Protein AF-A0A935KTB1-F1 (afdb_monomer_lite)

Structure (mmCIF, N/CA/C/O backbone):
data_AF-A0A935KTB1-F1
#
_entry.id   AF-A0A935KTB1-F1
#
loop_
_atom_site.group_PDB
_atom_site.id
_atom_site.type_symbol
_atom_site.label_atom_id
_atom_site.label_alt_id
_atom_site.label_comp_id
_atom_site.label_asym_id
_atom_site.label_entity_id
_atom_site.label_seq_id
_atom_site.pdbx_PDB_ins_code
_atom_site.Cartn_x
_atom_site.Cartn_y
_atom_site.Cartn_z
_atom_site.occupancy
_atom_site.B_iso_or_equiv
_atom_site.auth_seq_id
_atom_site.auth_comp_id
_atom_site.auth_asym_id
_atom_site.auth_atom_id
_atom_site.pdbx_PDB_model_num
ATOM 1 N N . MET A 1 1 ? 6.095 -12.664 10.860 1.00 58.44 1 MET A N 1
ATOM 2 C CA . MET A 1 1 ? 4.954 -12.300 9.981 1.00 58.44 1 MET A CA 1
ATOM 3 C C . MET A 1 1 ? 5.262 -11.134 9.043 1.00 58.44 1 MET A C 1
ATOM 5 O O . MET A 1 1 ? 5.173 -11.344 7.842 1.00 58.44 1 MET A O 1
ATOM 9 N N . LYS A 1 2 ? 5.681 -9.950 9.529 1.00 70.94 2 LYS A N 1
ATOM 10 C CA . LYS A 1 2 ? 5.987 -8.789 8.658 1.00 70.94 2 LYS A CA 1
ATOM 11 C C . LYS A 1 2 ? 7.010 -9.088 7.548 1.00 70.94 2 LYS A C 1
ATOM 13 O O . LYS A 1 2 ? 6.834 -8.640 6.424 1.00 70.94 2 LYS A O 1
ATOM 18 N N . SER A 1 3 ? 8.027 -9.897 7.842 1.00 78.69 3 SER A N 1
ATOM 19 C CA . SER A 1 3 ? 9.085 -10.278 6.895 1.00 78.69 3 SER A CA 1
ATOM 20 C C . SER A 1 3 ? 8.564 -11.086 5.701 1.00 78.69 3 SER A C 1
ATOM 22 O O . SER A 1 3 ? 8.980 -10.841 4.576 1.00 78.69 3 SER A O 1
ATOM 24 N N . VAL A 1 4 ? 7.616 -12.003 5.930 1.00 87.00 4 VAL A N 1
ATOM 25 C CA . VAL A 1 4 ? 6.996 -12.807 4.861 1.00 87.00 4 VAL A CA 1
ATOM 26 C C . VAL A 1 4 ? 6.116 -11.925 3.984 1.00 87.00 4 VAL A C 1
ATOM 28 O O . VAL A 1 4 ? 6.224 -11.977 2.766 1.00 87.00 4 VAL A O 1
ATOM 31 N N . ALA A 1 5 ? 5.299 -11.060 4.591 1.00 86.31 5 ALA A N 1
ATOM 32 C CA . ALA A 1 5 ? 4.478 -10.119 3.837 1.00 86.31 5 ALA A CA 1
ATOM 33 C C . ALA A 1 5 ? 5.337 -9.182 2.975 1.00 86.31 5 ALA A C 1
ATOM 35 O O . ALA A 1 5 ? 5.061 -9.028 1.792 1.00 86.31 5 ALA A O 1
ATOM 36 N N . ARG A 1 6 ? 6.424 -8.625 3.527 1.00 86.94 6 ARG A N 1
ATOM 37 C CA . ARG A 1 6 ? 7.366 -7.795 2.761 1.00 86.94 6 ARG A CA 1
ATOM 38 C C . ARG A 1 6 ? 8.014 -8.575 1.618 1.00 86.94 6 ARG A C 1
ATOM 40 O O . ARG A 1 6 ? 8.106 -8.053 0.515 1.00 86.94 6 ARG A O 1
ATOM 47 N N . PHE A 1 7 ? 8.419 -9.821 1.856 1.00 90.88 7 PHE A N 1
ATOM 48 C CA . PHE A 1 7 ? 8.968 -10.678 0.807 1.00 90.88 7 PHE A CA 1
ATOM 49 C C . PHE A 1 7 ? 7.959 -10.916 -0.324 1.00 90.88 7 PHE A C 1
ATOM 51 O O . PHE A 1 7 ? 8.301 -10.766 -1.493 1.00 90.88 7 PHE A O 1
ATOM 58 N N . ILE A 1 8 ? 6.700 -11.211 0.014 1.00 91.50 8 ILE A N 1
ATOM 59 C CA . ILE A 1 8 ? 5.628 -11.393 -0.972 1.00 91.50 8 ILE A CA 1
ATOM 60 C C . ILE A 1 8 ? 5.372 -10.091 -1.742 1.00 91.50 8 ILE A C 1
ATOM 62 O O . ILE A 1 8 ? 5.282 -10.120 -2.966 1.00 91.50 8 ILE A O 1
ATOM 66 N N . LEU A 1 9 ? 5.309 -8.944 -1.059 1.00 91.31 9 LEU A N 1
ATOM 67 C CA . LEU A 1 9 ? 5.148 -7.636 -1.703 1.00 91.31 9 LEU A CA 1
ATOM 68 C C . LEU A 1 9 ? 6.301 -7.339 -2.667 1.00 9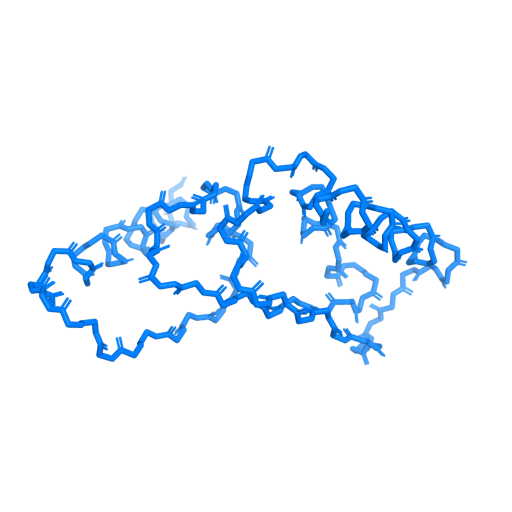1.31 9 LEU A C 1
ATOM 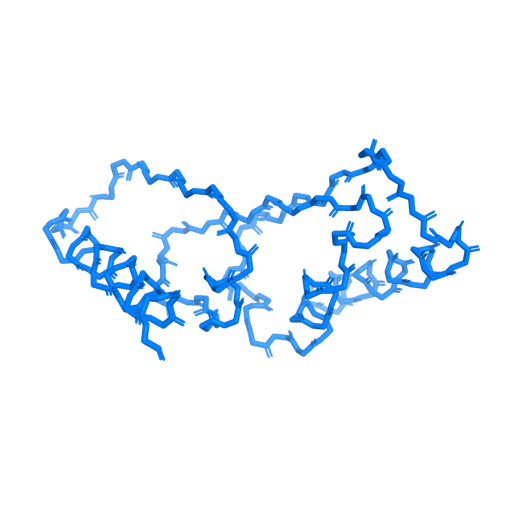70 O O . LEU A 1 9 ? 6.058 -6.918 -3.794 1.00 91.31 9 LEU A O 1
ATOM 74 N N . GLN A 1 10 ? 7.540 -7.629 -2.271 1.00 92.12 10 GLN A N 1
ATOM 75 C CA . GLN A 1 10 ? 8.699 -7.471 -3.146 1.00 92.12 10 GLN A CA 1
ATOM 76 C C . GLN A 1 10 ? 8.632 -8.408 -4.359 1.00 92.12 10 GLN A C 1
ATOM 78 O O . GLN A 1 10 ? 8.950 -7.995 -5.472 1.00 92.12 10 GLN A O 1
ATOM 83 N N . ALA A 1 11 ? 8.192 -9.654 -4.174 1.00 93.38 11 ALA A N 1
ATOM 84 C CA . ALA A 1 11 ? 8.011 -10.598 -5.272 1.00 93.38 11 ALA A CA 1
ATOM 85 C C . ALA A 1 11 ? 6.936 -10.118 -6.263 1.00 93.38 11 ALA A C 1
ATOM 87 O O . ALA A 1 11 ? 7.145 -10.187 -7.473 1.00 93.38 11 ALA A O 1
ATOM 88 N N . ILE A 1 12 ? 5.822 -9.573 -5.761 1.00 92.75 12 ILE A N 1
ATOM 89 C CA . ILE A 1 12 ? 4.768 -8.963 -6.583 1.00 92.75 12 ILE A CA 1
ATOM 90 C C . ILE A 1 12 ? 5.316 -7.757 -7.345 1.00 92.75 12 ILE A C 1
ATOM 92 O O . ILE A 1 12 ? 5.087 -7.655 -8.545 1.00 92.75 12 ILE A O 1
ATOM 96 N N . TYR A 1 13 ? 6.069 -6.879 -6.679 1.00 92.25 13 TYR A N 1
ATOM 97 C CA . TYR A 1 13 ? 6.685 -5.717 -7.317 1.00 92.25 13 TYR A CA 1
ATOM 98 C C . TYR A 1 13 ? 7.624 -6.129 -8.455 1.00 92.25 13 TYR A C 1
ATOM 100 O O . TYR A 1 13 ? 7.508 -5.640 -9.574 1.00 92.25 13 TYR A O 1
ATOM 108 N N . ASN A 1 14 ? 8.507 -7.096 -8.205 1.00 93.38 14 ASN A N 1
ATOM 109 C CA . ASN A 1 14 ? 9.444 -7.581 -9.216 1.00 93.38 14 ASN A CA 1
ATOM 110 C C . ASN A 1 14 ? 8.716 -8.243 -10.393 1.00 93.38 14 ASN A C 1
ATOM 112 O O . ASN A 1 14 ? 9.072 -8.014 -11.547 1.00 93.38 14 ASN A O 1
ATOM 116 N N . ARG A 1 15 ? 7.670 -9.031 -10.115 1.00 93.12 15 ARG A N 1
ATOM 117 C CA . ARG A 1 15 ? 6.832 -9.648 -11.148 1.00 93.12 15 ARG A CA 1
ATOM 118 C C . ARG A 1 15 ? 6.125 -8.595 -11.999 1.00 93.12 15 ARG A C 1
ATOM 120 O O . ARG A 1 15 ? 6.137 -8.691 -13.218 1.00 93.12 15 ARG A O 1
ATOM 127 N N . MET A 1 16 ? 5.555 -7.583 -11.355 1.00 92.38 16 MET A N 1
ATOM 128 C CA . MET A 1 16 ? 4.885 -6.457 -11.997 1.00 92.38 16 MET A CA 1
ATOM 129 C C . MET A 1 16 ? 5.824 -5.717 -12.964 1.00 92.38 16 MET A C 1
ATOM 131 O O . MET A 1 16 ? 5.442 -5.421 -14.095 1.00 92.38 16 MET A O 1
ATOM 135 N N . LEU A 1 17 ? 7.068 -5.464 -12.544 1.00 92.44 17 LEU A N 1
ATOM 136 C CA . LEU A 1 17 ? 8.086 -4.859 -13.404 1.00 92.44 17 LEU A CA 1
ATOM 137 C C . LEU A 1 17 ? 8.476 -5.771 -14.577 1.00 92.44 17 LEU A C 1
ATOM 139 O O . LEU A 1 17 ? 8.640 -5.278 -15.690 1.00 92.44 17 LEU A O 1
ATOM 143 N N . ALA A 1 18 ? 8.602 -7.080 -14.340 1.00 94.38 18 ALA A N 1
ATOM 144 C CA . ALA A 1 18 ? 8.972 -8.054 -15.366 1.00 94.38 18 ALA A CA 1
ATOM 145 C C . ALA A 1 18 ? 7.879 -8.262 -16.431 1.00 94.38 18 ALA A C 1
ATOM 147 O O . ALA A 1 18 ? 8.196 -8.406 -17.608 1.00 94.38 18 ALA A O 1
ATOM 148 N N . GLU A 1 19 ? 6.602 -8.261 -16.037 1.00 93.00 19 GLU A N 1
ATOM 149 C CA . GLU A 1 19 ? 5.460 -8.374 -16.960 1.00 93.00 19 GLU A CA 1
ATOM 150 C C . GLU A 1 19 ? 5.245 -7.095 -17.788 1.00 93.00 19 GLU A C 1
ATOM 152 O O . GLU A 1 19 ? 4.696 -7.148 -18.890 1.00 93.00 19 GLU A O 1
ATOM 157 N N . GLY A 1 20 ? 5.708 -5.949 -17.284 1.00 93.25 20 GLY A N 1
ATOM 158 C CA . GLY A 1 20 ? 5.582 -4.660 -17.951 1.00 93.25 20 GLY A CA 1
ATOM 159 C C . GLY A 1 20 ? 4.174 -4.047 -17.856 1.00 93.25 20 GLY A C 1
ATOM 160 O O . GLY A 1 20 ? 3.263 -4.608 -17.243 1.00 93.25 20 GLY A O 1
ATOM 161 N N . PRO A 1 21 ? 3.980 -2.830 -18.399 1.00 95.25 21 PRO A N 1
ATOM 162 C CA . PRO A 1 21 ? 2.733 -2.084 -18.243 1.00 95.25 21 PRO A CA 1
ATOM 163 C C . PRO A 1 21 ? 1.526 -2.810 -18.849 1.00 95.25 21 PRO A C 1
ATOM 165 O O . PRO A 1 21 ? 1.598 -3.337 -19.958 1.00 95.25 21 PRO A O 1
ATOM 168 N N . SER A 1 22 ? 0.380 -2.749 -18.169 1.00 95.06 22 SER A N 1
ATOM 169 C CA . SER A 1 22 ? -0.872 -3.356 -18.631 1.00 95.06 22 SER A CA 1
ATOM 170 C C . SER A 1 22 ? -2.009 -2.347 -18.576 1.00 95.06 22 SER A C 1
ATOM 172 O O . SER A 1 22 ? -2.172 -1.617 -17.602 1.00 95.06 22 SER A O 1
ATOM 174 N N . LYS A 1 23 ? -2.832 -2.327 -19.630 1.00 91.62 23 LYS A N 1
ATOM 175 C CA . LYS A 1 23 ? -4.086 -1.553 -19.667 1.00 91.62 23 LYS A CA 1
ATOM 176 C C . LYS A 1 23 ? -5.277 -2.319 -19.086 1.00 91.62 23 LYS A C 1
ATOM 178 O O . LYS A 1 23 ? -6.360 -1.753 -18.970 1.00 91.62 23 LYS A O 1
ATOM 183 N N . ARG A 1 24 ? -5.101 -3.606 -18.780 1.00 93.50 24 ARG A N 1
ATOM 184 C CA . ARG A 1 24 ? -6.126 -4.458 -18.172 1.00 93.50 24 ARG A CA 1
ATOM 185 C C . ARG A 1 24 ? -5.783 -4.692 -16.709 1.00 93.50 24 ARG A C 1
ATOM 187 O O . ARG A 1 24 ? -4.640 -4.536 -16.304 1.00 93.50 24 ARG A O 1
ATOM 194 N N . LEU A 1 25 ? -6.791 -5.046 -15.927 1.00 91.56 25 LEU A N 1
ATOM 195 C CA . LEU A 1 25 ? -6.596 -5.511 -14.565 1.00 91.56 25 LEU A CA 1
ATOM 196 C C . LEU A 1 25 ? -6.132 -6.971 -14.607 1.00 91.56 25 LEU A C 1
ATOM 198 O O . LEU A 1 25 ? -6.827 -7.822 -15.158 1.00 91.56 25 LEU A O 1
ATOM 202 N N . ASN A 1 26 ? -4.958 -7.238 -14.046 1.00 89.88 26 ASN A N 1
ATOM 203 C CA . ASN A 1 26 ? -4.274 -8.525 -14.125 1.00 89.88 26 ASN A CA 1
ATOM 204 C C . ASN A 1 26 ? -4.408 -9.316 -12.820 1.00 89.88 26 ASN A C 1
ATOM 206 O O . ASN A 1 26 ? -4.474 -10.543 -12.832 1.00 89.88 26 ASN A O 1
ATOM 210 N N . SER A 1 27 ? -4.368 -8.632 -11.673 1.00 91.62 27 SER A N 1
ATOM 211 C CA . SER A 1 27 ? -4.314 -9.265 -10.350 1.00 91.62 27 SER A CA 1
ATOM 212 C C . SER A 1 27 ? -4.754 -8.309 -9.247 1.00 91.62 27 SER A C 1
ATOM 214 O O . SER A 1 27 ? -4.600 -7.094 -9.369 1.00 91.62 27 SER A O 1
ATOM 216 N N . TYR A 1 28 ? -5.241 -8.879 -8.144 1.00 93.50 28 TYR A N 1
ATOM 217 C CA . TYR A 1 28 ? -5.495 -8.159 -6.901 1.00 93.50 28 TYR A CA 1
ATOM 218 C C . TYR A 1 28 ? -4.618 -8.684 -5.775 1.00 93.50 28 TYR A C 1
ATOM 220 O O . TYR A 1 28 ? -4.481 -9.892 -5.590 1.00 93.50 28 TYR A O 1
ATOM 228 N N . VAL A 1 29 ? -4.086 -7.758 -4.987 1.00 92.81 29 VAL A N 1
ATOM 229 C CA . VAL A 1 29 ? -3.420 -8.044 -3.722 1.00 92.81 29 VAL A CA 1
AT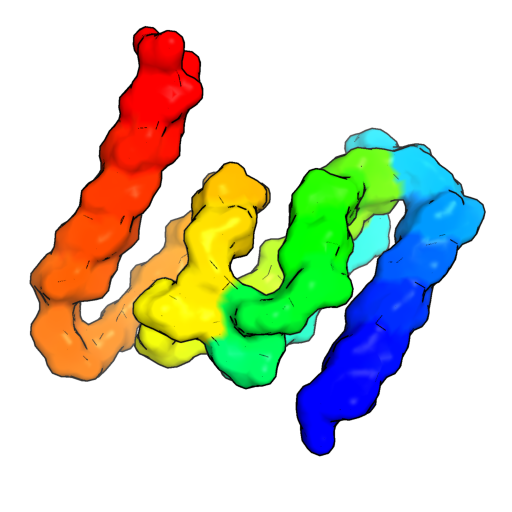OM 230 C C . VAL A 1 29 ? -4.365 -7.649 -2.598 1.00 92.81 29 VAL A C 1
ATOM 232 O O . VAL A 1 29 ? -4.735 -6.481 -2.467 1.00 92.81 29 VAL A O 1
ATOM 235 N N . VAL A 1 30 ? -4.764 -8.635 -1.798 1.00 93.44 30 VAL A N 1
ATOM 236 C CA . VAL A 1 30 ? -5.647 -8.437 -0.646 1.00 93.44 30 VAL A CA 1
ATOM 237 C C . VAL A 1 30 ? -4.820 -8.567 0.622 1.00 93.44 30 VAL A C 1
ATOM 239 O O . VAL A 1 30 ? -4.175 -9.591 0.841 1.00 93.44 30 VAL A O 1
ATOM 242 N N . ILE A 1 31 ? -4.822 -7.520 1.442 1.00 90.50 31 ILE A N 1
ATOM 243 C CA . ILE A 1 31 ? -4.093 -7.479 2.707 1.00 90.50 31 ILE A CA 1
ATOM 244 C C . ILE A 1 31 ? -5.103 -7.277 3.827 1.00 90.50 31 ILE A C 1
ATOM 246 O O . ILE A 1 31 ? -5.667 -6.191 3.978 1.00 90.50 31 ILE A O 1
ATOM 250 N N . ASP A 1 32 ? -5.302 -8.332 4.609 1.00 89.50 32 ASP A N 1
ATOM 251 C CA . ASP A 1 32 ? -6.014 -8.247 5.875 1.00 89.50 32 ASP A CA 1
ATOM 252 C C . ASP A 1 32 ? -5.085 -7.737 6.984 1.00 89.50 32 ASP A C 1
ATOM 254 O O . ASP A 1 32 ? -3.866 -7.936 6.941 1.00 89.50 32 ASP A O 1
ATOM 258 N N . GLU A 1 33 ? -5.650 -7.033 7.959 1.00 87.50 33 GLU A N 1
ATOM 259 C CA . GLU A 1 33 ? -4.913 -6.311 8.999 1.00 87.50 33 GLU A CA 1
ATOM 260 C C . GLU A 1 33 ? -3.767 -5.447 8.441 1.00 87.50 33 GLU A C 1
ATOM 262 O O . GLU A 1 33 ? -2.644 -5.410 8.961 1.00 87.50 33 GLU A O 1
ATOM 267 N N . ALA A 1 34 ? -4.054 -4.724 7.356 1.00 86.94 34 ALA A N 1
ATOM 268 C CA . ALA A 1 34 ? -3.076 -3.957 6.591 1.00 86.94 34 ALA A CA 1
ATOM 269 C C . ALA A 1 34 ? -2.396 -2.837 7.402 1.00 86.94 34 ALA A C 1
ATOM 271 O O . ALA A 1 34 ? -1.302 -2.394 7.044 1.00 86.94 34 ALA A O 1
ATOM 272 N N . HIS A 1 35 ? -2.967 -2.451 8.547 1.00 84.50 35 HIS A N 1
ATOM 273 C CA . HIS A 1 35 ? -2.315 -1.589 9.535 1.00 84.50 35 HIS A CA 1
ATOM 274 C C . HIS A 1 35 ? -0.956 -2.125 10.022 1.00 84.50 35 HIS A C 1
ATOM 276 O O . HIS A 1 35 ? -0.114 -1.372 10.501 1.00 84.50 35 HIS A O 1
ATOM 282 N N . LYS A 1 36 ? -0.690 -3.431 9.900 1.00 84.75 36 LYS A N 1
ATOM 283 C CA . LYS A 1 36 ? 0.609 -4.015 10.276 1.00 84.75 36 LYS A CA 1
ATOM 284 C C . LYS A 1 36 ? 1.737 -3.643 9.307 1.00 84.75 36 LYS A C 1
ATOM 286 O O . LYS A 1 36 ? 2.908 -3.783 9.680 1.00 84.75 36 LYS A O 1
ATOM 291 N N . LEU A 1 37 ? 1.393 -3.198 8.094 1.00 83.25 37 LEU A N 1
ATOM 292 C CA . LEU A 1 37 ? 2.297 -2.902 6.972 1.00 83.25 37 LEU A CA 1
ATOM 293 C C . LEU A 1 37 ? 2.212 -1.446 6.497 1.00 83.25 37 LEU A C 1
ATOM 295 O O . LEU A 1 37 ? 2.876 -1.061 5.544 1.00 83.25 37 LEU A O 1
ATOM 299 N N . SER A 1 38 ? 1.399 -0.626 7.142 1.00 71.75 38 SER A N 1
ATOM 300 C CA . SER A 1 38 ? 1.022 0.704 6.672 1.00 71.75 38 SER A CA 1
ATOM 301 C C . SER A 1 38 ? 2.149 1.734 6.594 1.00 71.75 38 SER A C 1
ATOM 303 O O . SER A 1 38 ? 2.029 2.689 5.832 1.00 71.75 38 SER A O 1
ATOM 305 N N . TYR A 1 39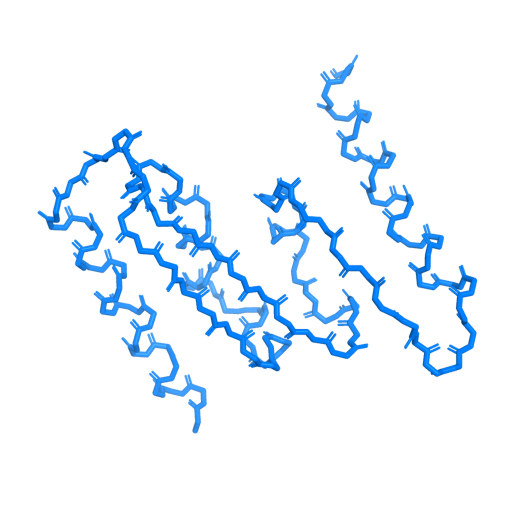 ? 3.236 1.540 7.341 1.00 72.56 39 TYR A N 1
ATOM 306 C CA . TYR A 1 39 ? 4.446 2.371 7.281 1.00 72.56 39 TYR A CA 1
ATOM 307 C C . TYR A 1 39 ? 5.577 1.709 6.480 1.00 72.56 39 TYR A C 1
ATOM 309 O O . TYR A 1 39 ? 6.730 2.129 6.554 1.00 72.56 39 TYR A O 1
ATOM 317 N N . ASP A 1 40 ? 5.272 0.639 5.745 1.00 83.56 40 ASP A N 1
ATOM 318 C CA . ASP A 1 40 ? 6.238 -0.027 4.885 1.00 83.56 40 ASP A CA 1
ATOM 319 C C . ASP A 1 40 ? 6.423 0.757 3.582 1.00 83.56 40 ASP A C 1
ATOM 321 O O . ASP A 1 40 ? 5.475 0.976 2.820 1.00 83.56 40 ASP A O 1
ATOM 325 N N . GLN A 1 41 ? 7.662 1.170 3.319 1.00 83.56 41 GLN A N 1
ATOM 326 C CA . GLN A 1 41 ? 8.004 1.907 2.107 1.00 83.56 41 GLN A CA 1
ATOM 327 C C . GLN A 1 41 ? 7.734 1.074 0.844 1.00 83.56 41 GLN A C 1
ATOM 329 O O . GLN A 1 41 ? 7.184 1.592 -0.123 1.00 83.56 41 GLN A O 1
ATOM 334 N N . THR A 1 42 ? 7.994 -0.237 0.891 1.00 84.44 42 THR A N 1
ATOM 335 C CA . THR A 1 42 ? 7.743 -1.165 -0.225 1.00 84.44 42 THR A CA 1
ATOM 336 C C . THR A 1 42 ? 6.268 -1.178 -0.601 1.00 84.44 42 THR A C 1
ATOM 338 O O . THR A 1 42 ? 5.927 -1.107 -1.776 1.00 84.44 42 THR A O 1
ATOM 341 N N . LEU A 1 43 ? 5.377 -1.241 0.397 1.00 85.94 43 LEU A N 1
ATOM 342 C CA . LEU A 1 43 ? 3.933 -1.203 0.160 1.00 85.94 43 LEU A CA 1
ATOM 343 C C . LEU A 1 43 ? 3.514 0.135 -0.460 1.00 85.94 43 LEU A C 1
ATOM 345 O O . LEU A 1 43 ? 2.698 0.164 -1.377 1.00 85.94 43 LEU A O 1
ATOM 349 N N . THR A 1 44 ? 4.085 1.233 0.033 1.00 87.38 44 THR A N 1
ATOM 350 C CA . THR A 1 44 ? 3.803 2.586 -0.456 1.00 87.38 44 THR A CA 1
ATOM 351 C C . THR A 1 44 ? 4.181 2.761 -1.925 1.00 87.38 44 THR A C 1
ATOM 353 O O . THR A 1 44 ? 3.361 3.235 -2.715 1.00 87.38 44 THR A O 1
ATOM 356 N N . ASP A 1 45 ? 5.400 2.375 -2.296 1.00 88.75 45 ASP A N 1
ATOM 357 C CA . ASP A 1 45 ? 5.904 2.520 -3.665 1.00 88.75 45 ASP A CA 1
ATOM 358 C C . ASP A 1 45 ? 5.131 1.619 -4.626 1.00 88.75 45 ASP A C 1
ATOM 360 O O . ASP A 1 45 ? 4.692 2.050 -5.693 1.00 88.75 45 ASP A O 1
ATOM 364 N N . LEU A 1 46 ? 4.843 0.395 -4.185 1.00 90.25 46 LEU A N 1
ATOM 365 C CA . LEU A 1 46 ? 4.059 -0.553 -4.954 1.00 90.25 46 LEU A CA 1
ATOM 366 C C . LEU A 1 46 ? 2.640 -0.017 -5.209 1.00 90.25 46 LEU A C 1
ATOM 368 O O . LEU A 1 46 ? 2.208 -0.012 -6.356 1.00 90.25 46 LEU A O 1
ATOM 372 N N . ILE A 1 47 ? 1.938 0.526 -4.205 1.00 90.38 47 ILE A N 1
ATOM 373 C CA . ILE A 1 47 ? 0.594 1.115 -4.386 1.00 90.38 47 ILE A CA 1
ATOM 374 C C . ILE A 1 47 ? 0.595 2.278 -5.392 1.00 90.38 47 ILE A C 1
ATOM 376 O O . ILE A 1 47 ? -0.349 2.398 -6.176 1.00 90.38 47 ILE A O 1
ATOM 380 N N . ARG A 1 48 ? 1.634 3.125 -5.395 1.00 90.19 48 ARG A N 1
ATOM 381 C CA . ARG A 1 48 ? 1.745 4.257 -6.336 1.00 90.19 48 ARG A CA 1
ATOM 382 C C . ARG A 1 48 ? 1.875 3.795 -7.783 1.00 90.19 48 ARG A C 1
ATOM 384 O O . ARG A 1 48 ? 1.303 4.405 -8.685 1.00 90.19 48 ARG A O 1
ATOM 391 N N . GLU A 1 49 ? 2.630 2.728 -8.007 1.00 91.88 49 GLU A N 1
ATOM 392 C CA . GLU A 1 49 ? 2.946 2.255 -9.352 1.00 91.88 49 GLU A CA 1
ATOM 393 C C . GLU A 1 49 ? 1.973 1.196 -9.875 1.00 91.88 49 GLU A C 1
ATOM 395 O O . GLU A 1 49 ? 1.775 1.098 -11.087 1.00 91.88 49 GLU A O 1
ATOM 400 N N . ALA A 1 50 ? 1.313 0.449 -8.986 1.00 92.25 50 ALA A N 1
ATOM 401 C CA . ALA A 1 50 ? 0.477 -0.714 -9.295 1.00 92.25 50 ALA A CA 1
ATOM 402 C C . ALA A 1 50 ? -0.519 -0.485 -10.440 1.00 92.25 50 ALA A C 1
ATOM 404 O O . ALA A 1 50 ? -0.686 -1.342 -11.314 1.00 92.25 50 ALA A O 1
ATOM 405 N N . ARG A 1 51 ? -1.131 0.707 -10.494 1.00 90.44 51 ARG A N 1
ATOM 406 C CA . ARG A 1 51 ? -2.107 1.075 -11.529 1.00 90.44 51 ARG A CA 1
ATOM 407 C C . ARG A 1 51 ? -1.532 1.004 -12.948 1.00 90.44 51 ARG A C 1
ATOM 409 O O . ARG A 1 51 ? -2.254 0.616 -13.861 1.00 90.44 51 ARG A O 1
ATOM 416 N N . LYS A 1 52 ? -0.256 1.357 -13.145 1.00 93.38 52 LYS A N 1
ATOM 417 C CA . LYS A 1 52 ? 0.429 1.313 -14.455 1.00 93.38 52 LYS A CA 1
ATOM 418 C C . LYS A 1 52 ? 0.537 -0.113 -15.004 1.00 93.38 52 LYS A C 1
ATOM 420 O O . LYS A 1 52 ? 0.601 -0.312 -16.216 1.00 93.38 52 LYS A O 1
ATOM 425 N N . TYR A 1 53 ? 0.561 -1.092 -14.111 1.00 95.38 53 TYR A N 1
ATOM 426 C CA . TYR A 1 53 ? 0.812 -2.491 -14.428 1.00 95.38 53 TYR A CA 1
ATOM 427 C C . TYR A 1 53 ? -0.433 -3.369 -14.255 1.00 95.38 53 TYR A C 1
ATOM 429 O O . TYR A 1 53 ? -0.344 -4.591 -14.312 1.00 95.38 53 TYR A O 1
ATOM 437 N N . GLY A 1 54 ? -1.609 -2.768 -14.047 1.00 93.88 54 GLY A N 1
ATOM 438 C CA . GLY A 1 54 ? -2.851 -3.524 -13.910 1.00 93.88 54 GLY A CA 1
ATOM 439 C C . GLY A 1 54 ? -2.981 -4.291 -12.592 1.00 93.88 54 GLY A C 1
ATOM 440 O O . GLY A 1 54 ? -3.721 -5.272 -12.540 1.00 93.88 54 GLY A O 1
ATOM 441 N N . VAL A 1 55 ? -2.281 -3.882 -11.531 1.00 94.38 55 VAL A N 1
ATOM 442 C CA . VAL A 1 55 ? -2.388 -4.508 -10.206 1.00 94.38 55 VAL A CA 1
ATOM 443 C C . VAL A 1 55 ? -3.299 -3.665 -9.312 1.00 94.38 55 VAL A C 1
ATOM 445 O O . VAL A 1 55 ? -3.112 -2.458 -9.172 1.00 94.38 55 VAL A O 1
ATOM 448 N N . GLY A 1 56 ? -4.308 -4.298 -8.714 1.00 93.00 56 GLY A N 1
ATOM 449 C CA . GLY A 1 56 ? -5.223 -3.674 -7.760 1.00 93.00 56 GLY A CA 1
ATOM 450 C C . GLY A 1 56 ? -4.890 -4.025 -6.310 1.00 93.00 56 GLY A C 1
ATOM 451 O O . GLY A 1 56 ? -4.378 -5.107 -6.027 1.00 93.00 56 GLY A O 1
ATOM 452 N N . PHE A 1 57 ? -5.231 -3.131 -5.380 1.00 92.44 57 PHE A N 1
ATOM 453 C CA . PHE A 1 57 ? -5.047 -3.330 -3.939 1.00 92.44 57 PHE A CA 1
ATOM 454 C C . PHE A 1 57 ? -6.378 -3.289 -3.198 1.00 92.44 57 PHE A C 1
ATOM 456 O O . PHE A 1 57 ? -7.182 -2.382 -3.412 1.00 92.44 57 PHE A O 1
ATOM 463 N N . ILE A 1 58 ? -6.575 -4.247 -2.292 1.00 92.56 58 ILE A N 1
ATOM 464 C CA . ILE A 1 58 ? -7.655 -4.247 -1.304 1.00 92.56 58 ILE A CA 1
ATOM 465 C C . ILE A 1 58 ? -7.004 -4.314 0.072 1.00 92.56 58 ILE A C 1
ATOM 467 O O . ILE A 1 58 ? -6.317 -5.281 0.398 1.00 92.56 58 ILE A O 1
ATOM 471 N N . LEU A 1 59 ? -7.201 -3.267 0.868 1.00 89.81 59 LEU A N 1
ATOM 472 C CA . LEU A 1 59 ? -6.618 -3.136 2.198 1.00 89.81 59 LEU A CA 1
ATOM 473 C C . LEU A 1 59 ? -7.742 -3.123 3.230 1.00 89.81 59 LEU A C 1
ATOM 475 O O . LEU A 1 59 ? -8.602 -2.244 3.185 1.00 89.81 59 LEU A O 1
ATOM 479 N N . ALA A 1 60 ? -7.717 -4.076 4.158 1.00 89.25 60 ALA A N 1
ATOM 480 C CA . ALA A 1 60 ? -8.660 -4.149 5.267 1.00 89.25 60 ALA A CA 1
ATOM 481 C C . ALA A 1 60 ? -7.958 -3.812 6.590 1.00 89.25 60 ALA A C 1
ATOM 483 O O . ALA A 1 60 ? -6.822 -4.221 6.833 1.00 89.25 60 ALA A O 1
ATOM 484 N N . SER A 1 61 ? -8.616 -3.015 7.434 1.00 86.44 61 SER A N 1
ATOM 485 C CA . SER A 1 61 ? -8.151 -2.686 8.786 1.00 86.44 61 SER A CA 1
ATOM 486 C C . SER A 1 61 ? -9.323 -2.267 9.671 1.00 86.44 61 SER A C 1
ATOM 488 O O . SER A 1 61 ? -10.289 -1.674 9.188 1.00 86.44 61 SER A O 1
ATOM 490 N N . GLN A 1 62 ? -9.191 -2.511 10.974 1.00 82.44 62 GLN A N 1
ATOM 491 C CA . GLN A 1 62 ? -10.148 -2.093 12.002 1.00 82.44 62 GLN A CA 1
ATOM 492 C C . GLN A 1 62 ? -10.103 -0.580 12.273 1.00 82.44 62 GLN A C 1
ATOM 494 O O . GLN A 1 62 ? -11.095 0.016 12.687 1.00 82.44 62 GLN A O 1
ATOM 499 N N . SER A 1 63 ? -8.962 0.070 12.025 1.00 75.75 63 SER A N 1
ATOM 500 C CA . SER A 1 63 ? -8.785 1.507 12.237 1.00 75.75 63 SER A CA 1
ATOM 501 C C . SER A 1 63 ? -8.129 2.172 11.029 1.00 75.75 63 SER A C 1
ATOM 503 O O . SER A 1 63 ? -7.098 1.747 10.506 1.00 75.75 63 SER A O 1
ATOM 505 N N . VAL A 1 64 ? -8.744 3.275 10.593 1.00 68.25 64 VAL A N 1
ATOM 506 C CA . VAL A 1 64 ? -8.245 4.128 9.503 1.00 68.25 64 VAL A CA 1
ATOM 507 C C . VAL A 1 64 ? -7.023 4.950 9.909 1.00 68.25 64 VAL A C 1
ATOM 509 O O . VAL A 1 64 ? -6.302 5.440 9.046 1.00 68.25 64 VAL A O 1
ATOM 512 N N . ARG A 1 65 ? -6.784 5.133 11.215 1.00 68.75 65 ARG A N 1
ATOM 513 C CA . ARG A 1 65 ? -5.665 5.950 11.717 1.00 68.75 65 ARG A CA 1
ATOM 514 C C . ARG A 1 65 ? -4.317 5.314 11.428 1.00 68.75 65 ARG A C 1
ATOM 516 O O . ARG A 1 65 ? -3.311 6.012 11.435 1.00 68.75 65 ARG A O 1
ATOM 523 N N . ASP A 1 66 ? -4.326 4.018 11.162 1.00 70.69 66 ASP A N 1
ATOM 524 C CA . ASP A 1 66 ? -3.105 3.255 11.061 1.00 70.69 66 ASP A CA 1
ATOM 525 C C . ASP A 1 66 ? -2.539 3.248 9.648 1.00 70.69 66 ASP A C 1
ATOM 527 O O . ASP A 1 66 ? -1.444 2.746 9.471 1.00 70.69 66 ASP A O 1
ATOM 531 N N . PHE A 1 67 ? -3.226 3.802 8.645 1.00 74.88 67 PHE A N 1
ATOM 532 C CA . PHE A 1 67 ? -2.725 3.875 7.271 1.00 74.88 67 PHE A CA 1
ATOM 533 C C . PHE A 1 67 ? -1.921 5.153 7.000 1.00 74.88 67 PHE A C 1
ATOM 535 O O . PHE A 1 67 ? -2.313 6.249 7.404 1.00 74.88 67 PHE A O 1
ATOM 542 N N . ALA A 1 68 ? -0.830 5.031 6.236 1.00 76.88 68 ALA A N 1
ATOM 543 C CA . ALA A 1 68 ? -0.098 6.188 5.732 1.00 76.88 68 ALA A CA 1
ATOM 544 C C . ALA A 1 68 ? -0.956 7.012 4.756 1.00 76.88 68 ALA A C 1
ATOM 546 O O . ALA A 1 68 ? -1.695 6.465 3.939 1.00 76.88 68 ALA A O 1
ATOM 547 N N . THR A 1 69 ? -0.811 8.340 4.785 1.00 78.94 69 THR A N 1
ATOM 548 C CA . THR A 1 69 ? -1.575 9.278 3.938 1.00 78.94 69 THR A CA 1
ATOM 549 C C . THR A 1 69 ? -1.522 8.921 2.453 1.00 78.94 69 THR A C 1
ATOM 551 O O . THR A 1 69 ? -2.526 9.015 1.755 1.00 78.94 69 THR A O 1
ATOM 554 N N . VAL A 1 70 ? -0.368 8.448 1.982 1.00 79.44 70 VAL A N 1
ATOM 555 C CA . VAL A 1 70 ? -0.148 8.031 0.592 1.00 79.44 70 VAL A CA 1
ATOM 556 C C . VAL A 1 70 ? -1.108 6.933 0.133 1.00 79.44 70 VAL A C 1
ATOM 558 O O . VAL A 1 70 ? -1.546 6.940 -1.014 1.00 79.44 70 VAL A O 1
ATOM 561 N N . VAL A 1 71 ? -1.487 6.023 1.031 1.00 81.38 71 VAL A N 1
ATOM 562 C CA . VAL A 1 71 ? -2.460 4.969 0.747 1.00 81.38 71 VAL A CA 1
ATOM 563 C C . VAL A 1 71 ? -3.814 5.611 0.442 1.00 81.38 71 VAL A C 1
ATOM 565 O O . VAL A 1 71 ? -4.429 5.313 -0.577 1.00 81.38 71 VAL A O 1
ATOM 568 N N . PHE A 1 72 ? -4.240 6.585 1.247 1.00 79.94 72 PHE A N 1
ATOM 569 C CA . PHE A 1 72 ? -5.503 7.296 1.035 1.00 79.94 72 PHE A CA 1
ATOM 570 C C . PHE A 1 72 ? -5.535 8.183 -0.210 1.00 79.94 72 PHE A C 1
ATOM 572 O O . PHE A 1 72 ? -6.622 8.385 -0.755 1.00 79.94 72 PHE A O 1
ATOM 579 N N . GLU A 1 73 ? -4.387 8.714 -0.636 1.00 82.75 73 GLU A N 1
ATOM 580 C CA . GLU A 1 73 ? -4.256 9.508 -1.867 1.00 82.75 73 GLU A CA 1
ATOM 581 C C . GLU A 1 73 ? -4.341 8.645 -3.136 1.00 82.75 73 GLU A C 1
ATOM 583 O O . GLU A 1 73 ? -4.743 9.148 -4.181 1.00 82.75 73 GLU A O 1
ATOM 588 N N . ASN A 1 74 ? -3.987 7.356 -3.054 1.00 85.50 74 ASN A N 1
ATOM 589 C CA . ASN A 1 74 ? -3.976 6.436 -4.199 1.00 85.50 74 ASN A CA 1
ATOM 590 C C . ASN A 1 74 ? -5.193 5.491 -4.244 1.00 85.50 74 ASN A C 1
ATOM 592 O O . ASN A 1 74 ? -5.456 4.868 -5.273 1.00 85.50 74 ASN A O 1
ATOM 596 N N . ILE A 1 75 ? -5.964 5.385 -3.157 1.00 83.88 75 ILE A N 1
ATOM 597 C CA . ILE A 1 75 ? -7.193 4.585 -3.115 1.00 83.88 75 ILE A CA 1
ATOM 598 C C . ILE A 1 75 ? -8.336 5.310 -3.837 1.00 83.88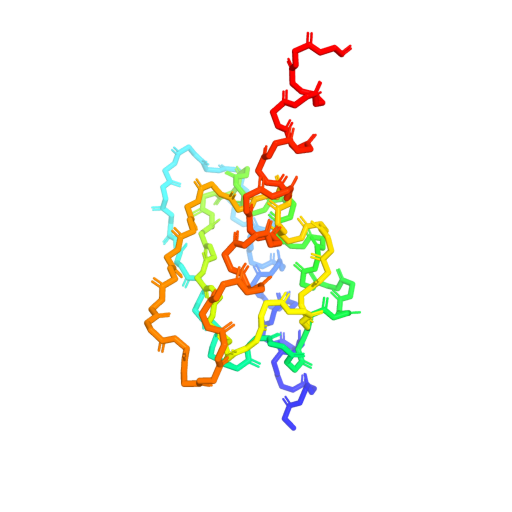 75 ILE A C 1
ATOM 600 O O . ILE A 1 75 ? -8.797 6.367 -3.403 1.00 83.88 75 ILE A O 1
ATOM 604 N N . GLY A 1 76 ? -8.863 4.677 -4.888 1.00 85.50 76 GLY A N 1
ATOM 605 C CA . GLY A 1 76 ? -10.044 5.156 -5.616 1.00 85.50 76 GLY A CA 1
ATOM 606 C C . GLY A 1 76 ? -11.388 4.805 -4.963 1.00 85.50 76 GLY A C 1
ATOM 607 O O . GLY A 1 76 ? -12.383 5.476 -5.220 1.00 85.50 76 GLY A O 1
ATOM 608 N N . THR A 1 77 ? -11.436 3.783 -4.104 1.00 87.75 77 THR A N 1
ATOM 609 C CA . THR A 1 77 ? -12.685 3.279 -3.506 1.00 87.75 77 THR A CA 1
ATOM 610 C C . THR A 1 77 ? -12.507 3.021 -2.018 1.00 87.75 77 THR A C 1
ATOM 612 O O . THR A 1 77 ? -11.606 2.293 -1.614 1.00 87.75 77 THR A O 1
ATOM 615 N N . LYS A 1 78 ? -13.380 3.607 -1.193 1.00 86.12 78 LYS A N 1
ATOM 616 C CA . LYS A 1 78 ? -13.360 3.469 0.268 1.00 86.12 78 LYS A CA 1
ATOM 617 C C . LYS A 1 78 ? -14.665 2.823 0.712 1.00 86.12 78 LYS A C 1
ATOM 619 O O . LYS A 1 78 ? -15.733 3.345 0.411 1.00 86.12 78 LYS A O 1
ATOM 624 N N . ILE A 1 79 ? -14.561 1.704 1.420 1.00 85.75 79 ILE A N 1
ATOM 625 C CA . ILE A 1 79 ? -15.691 1.018 2.047 1.00 85.75 79 ILE A CA 1
ATOM 626 C C . ILE A 1 79 ? -15.459 1.101 3.549 1.00 85.75 79 ILE A C 1
ATOM 628 O O . ILE A 1 79 ? -14.414 0.678 4.036 1.00 85.75 79 ILE A O 1
ATOM 632 N N . ALA A 1 80 ? -16.411 1.678 4.271 1.00 82.25 80 ALA A N 1
ATOM 633 C CA . ALA A 1 80 ? -16.372 1.750 5.721 1.00 82.25 80 ALA A CA 1
ATOM 634 C C . ALA A 1 80 ? -17.597 1.025 6.275 1.00 82.25 80 ALA A C 1
ATOM 636 O O . ALA A 1 80 ? -18.735 1.337 5.926 1.00 82.25 80 ALA A O 1
ATOM 637 N N . LEU A 1 81 ? -17.324 0.019 7.100 1.00 80.06 81 LEU A N 1
ATOM 638 C CA . LEU A 1 81 ? -18.322 -0.761 7.818 1.00 80.06 81 LEU A CA 1
ATOM 639 C C . LEU A 1 81 ? -18.526 -0.156 9.211 1.00 80.06 81 LEU A C 1
ATOM 641 O O . LEU A 1 81 ? -17.752 0.701 9.645 1.00 80.06 81 LEU A O 1
ATOM 645 N N . GLN A 1 82 ? -19.585 -0.573 9.902 1.00 72.88 82 GLN A N 1
ATOM 646 C CA . GLN A 1 82 ? -19.890 -0.072 11.238 1.00 72.88 82 GLN A CA 1
ATOM 647 C C . GLN A 1 82 ? -18.714 -0.338 12.189 1.00 72.88 82 GLN A C 1
ATOM 649 O O . GLN A 1 82 ? -18.355 -1.481 12.450 1.00 72.88 82 GLN A O 1
ATOM 654 N N . LEU A 1 83 ? -18.115 0.741 12.695 1.00 64.25 83 LEU A N 1
ATOM 655 C CA . LEU A 1 83 ? -17.085 0.688 13.726 1.00 64.25 83 LEU A CA 1
ATOM 656 C C . LEU A 1 83 ? -17.782 0.722 15.089 1.00 64.25 83 LEU A C 1
ATOM 658 O O . LEU A 1 83 ? -18.524 1.667 15.379 1.00 64.25 83 LEU A O 1
ATOM 662 N N . GLU A 1 84 ? -17.564 -0.288 15.927 1.00 55.84 84 GLU A N 1
ATOM 663 C CA . GLU A 1 84 ? -18.020 -0.243 17.316 1.00 55.84 84 GLU A CA 1
ATOM 664 C C . GLU A 1 84 ? -17.256 0.862 18.068 1.00 55.84 84 GLU A C 1
ATOM 666 O O . GLU A 1 84 ? -16.030 0.864 18.134 1.00 55.84 84 GLU A O 1
ATOM 671 N N . GLY A 1 85 ? -17.989 1.841 18.610 1.00 55.12 85 GLY A N 1
ATOM 672 C CA . GLY A 1 85 ? -17.430 2.955 19.386 1.00 55.12 85 GLY A CA 1
ATOM 673 C C . GLY A 1 85 ? -17.198 4.245 18.584 1.00 55.12 85 GLY A C 1
ATOM 674 O O . GLY A 1 85 ? -16.209 4.414 17.880 1.00 55.12 85 GLY A O 1
ATOM 675 N N . LYS A 1 86 ? -18.107 5.218 18.759 1.00 55.31 86 LYS A N 1
ATOM 676 C CA . LYS A 1 86 ? -18.056 6.599 18.220 1.00 55.31 86 LYS A CA 1
ATOM 677 C C . LYS A 1 86 ? -17.824 6.704 16.704 1.00 55.31 86 LYS A C 1
ATOM 679 O O . LYS A 1 86 ? -16.898 7.369 16.227 1.00 55.31 86 LYS A O 1
ATOM 684 N N . MET A 1 87 ? -18.804 6.169 15.977 1.00 53.78 87 MET A N 1
ATOM 685 C CA . MET A 1 87 ? -19.043 6.315 14.537 1.00 53.78 87 MET A CA 1
ATOM 686 C C . MET A 1 87 ? -18.717 7.726 13.990 1.00 53.78 87 MET A C 1
ATOM 688 O O . MET A 1 87 ? -18.075 7.864 12.955 1.00 53.78 87 MET A O 1
ATOM 692 N N . GLN A 1 88 ? -19.057 8.791 14.720 1.00 56.31 88 GLN A N 1
ATOM 693 C CA . GLN A 1 88 ? -18.936 10.175 14.246 1.00 56.31 88 GLN A CA 1
ATOM 694 C C . GLN A 1 88 ? -17.490 10.627 13.961 1.00 56.31 88 GLN A C 1
ATOM 696 O O . GLN A 1 88 ? -17.246 11.320 12.979 1.00 56.31 88 GLN A O 1
ATOM 701 N N . SER A 1 89 ? -16.508 10.203 14.763 1.00 61.31 89 SER A N 1
ATOM 702 C CA . SER A 1 89 ? -15.128 10.707 14.636 1.00 61.31 89 SER A CA 1
ATOM 703 C C . SER A 1 89 ? -14.338 10.073 13.483 1.00 61.31 89 SER A C 1
ATOM 705 O O . SER A 1 89 ? -13.503 10.735 12.867 1.00 61.31 89 SER A O 1
ATOM 707 N N . SER A 1 90 ? -14.615 8.808 13.159 1.00 63.06 90 SER A N 1
ATOM 708 C CA . SER A 1 90 ? -13.989 8.121 12.023 1.00 63.06 90 SER A CA 1
ATOM 709 C C . SER A 1 90 ? -14.568 8.600 10.693 1.00 63.06 90 SER A C 1
ATOM 711 O O . SER A 1 90 ? -13.801 8.874 9.772 1.00 63.06 90 SER A O 1
ATOM 713 N N . TRP A 1 91 ? -15.890 8.793 10.609 1.00 64.19 91 TRP A N 1
ATOM 714 C CA . TRP A 1 91 ? -16.526 9.358 9.414 1.00 64.19 91 TRP A CA 1
ATOM 715 C C . TRP A 1 91 ? -16.102 10.802 9.158 1.00 64.19 91 TRP A C 1
ATOM 717 O O . TRP A 1 91 ? -15.791 11.130 8.017 1.00 64.19 91 TRP A O 1
ATOM 727 N N . LEU A 1 92 ? -15.994 11.637 10.199 1.00 68.25 92 LEU A N 1
ATOM 728 C CA . LEU A 1 92 ? -15.468 12.999 10.061 1.00 68.25 92 LEU A CA 1
ATOM 729 C C . LEU A 1 92 ? -14.046 13.003 9.490 1.00 68.25 92 LEU A C 1
ATOM 731 O O . LEU A 1 92 ? -13.777 13.764 8.573 1.00 68.25 92 LEU A O 1
ATOM 735 N N . LYS A 1 93 ? -13.162 12.096 9.927 1.00 67.81 93 LYS A N 1
ATOM 736 C CA . LYS A 1 93 ? -11.809 11.981 9.353 1.00 67.81 93 LYS A CA 1
ATOM 737 C C . LYS A 1 93 ? -11.799 11.507 7.902 1.00 67.81 93 LYS A C 1
ATOM 739 O O . LYS A 1 93 ? -11.001 12.003 7.108 1.00 67.81 93 LYS A O 1
ATOM 744 N N . ILE A 1 94 ? -12.655 10.545 7.550 1.00 68.56 94 ILE A N 1
ATOM 745 C CA . ILE A 1 94 ? -12.790 10.077 6.161 1.00 68.56 94 ILE A CA 1
ATOM 746 C C . ILE A 1 94 ? -13.275 11.231 5.274 1.00 68.56 94 ILE A C 1
ATOM 748 O O . ILE A 1 94 ? -12.694 11.462 4.212 1.00 68.56 94 ILE A O 1
ATOM 752 N N . LEU A 1 95 ? -14.277 11.984 5.737 1.00 70.56 95 LEU A N 1
ATOM 753 C CA . LEU A 1 95 ? -14.818 13.158 5.052 1.00 70.56 95 LEU A CA 1
ATOM 754 C C . LEU A 1 95 ? -13.783 14.284 4.947 1.00 70.56 95 LEU A C 1
ATOM 756 O O . LEU A 1 95 ? -13.593 14.828 3.866 1.00 70.56 95 LEU A O 1
ATOM 760 N N . GLU A 1 96 ? -13.055 14.596 6.018 1.00 76.56 96 GLU A N 1
ATOM 761 C CA . GLU A 1 96 ? -11.977 15.592 6.017 1.00 76.56 96 GLU A CA 1
ATOM 762 C C . GLU A 1 96 ? -10.871 15.229 5.023 1.00 76.56 96 GLU A C 1
ATOM 764 O O . GLU A 1 96 ? -10.415 16.087 4.267 1.00 76.56 96 GLU A O 1
ATOM 769 N N . GLN A 1 97 ? -10.457 13.959 4.970 1.00 68.06 97 GLN A N 1
ATOM 770 C CA . GLN A 1 97 ? -9.479 13.504 3.980 1.00 68.06 97 GLN A CA 1
ATOM 771 C C . GLN A 1 97 ? -10.031 13.552 2.554 1.00 68.06 97 GLN A C 1
ATOM 773 O O . GLN A 1 97 ? -9.299 13.942 1.646 1.00 68.06 97 GLN A O 1
ATOM 778 N N . GLN A 1 98 ? -11.302 13.197 2.339 1.00 66.88 98 GLN A N 1
ATOM 779 C CA . GLN A 1 98 ? -11.957 13.348 1.036 1.00 66.88 98 GLN A CA 1
ATOM 780 C C . GLN A 1 98 ? -12.005 14.814 0.599 1.00 66.88 98 GLN A C 1
ATOM 782 O O . GLN A 1 98 ? -11.613 15.123 -0.522 1.00 66.88 98 GLN A O 1
ATOM 787 N N . ILE A 1 99 ? -12.404 15.724 1.488 1.00 73.00 99 ILE A N 1
ATOM 788 C CA . ILE A 1 99 ? -12.443 17.167 1.223 1.00 73.00 99 ILE A CA 1
ATOM 789 C C . ILE A 1 99 ? -11.035 17.697 0.935 1.00 73.00 99 ILE A C 1
ATOM 791 O O . ILE A 1 99 ? -10.854 18.473 -0.000 1.00 73.00 99 ILE A O 1
ATOM 795 N N . LYS A 1 100 ? -10.019 17.267 1.694 1.00 72.69 100 LYS A N 1
ATOM 796 C CA . LYS A 1 100 ? -8.620 17.659 1.468 1.00 72.69 100 LYS A CA 1
ATOM 797 C C . LYS A 1 100 ? -8.103 17.181 0.108 1.00 72.69 100 LYS A C 1
ATOM 799 O O . LYS A 1 100 ? -7.420 17.938 -0.576 1.00 72.69 100 LYS A O 1
ATOM 804 N N . PHE A 1 101 ? -8.452 15.960 -0.292 1.00 60.59 101 PHE A N 1
ATOM 805 C C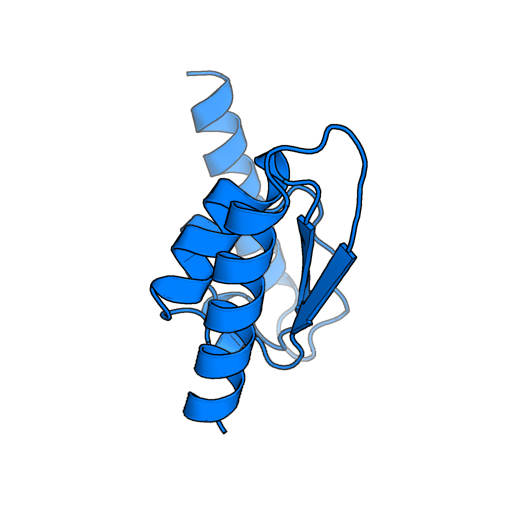A . PHE A 1 101 ? -8.114 15.416 -1.606 1.00 60.59 101 PHE A CA 1
ATOM 806 C C . PHE A 1 101 ? -8.808 16.184 -2.738 1.00 60.59 101 PHE A C 1
ATOM 808 O O . PHE A 1 101 ? -8.145 16.597 -3.683 1.00 60.59 101 PHE A O 1
ATOM 815 N N . LEU A 1 102 ? -10.113 16.450 -2.611 1.00 55.19 102 LEU A N 1
ATOM 816 C CA . LEU A 1 102 ? -10.870 17.228 -3.597 1.00 55.19 102 LEU A CA 1
ATOM 817 C C . LEU A 1 102 ? -10.308 18.646 -3.745 1.00 55.19 102 LEU A C 1
ATOM 819 O O . LEU A 1 102 ? -10.117 19.113 -4.860 1.00 55.19 102 LEU A O 1
ATOM 823 N N . LYS A 1 103 ? -9.952 19.313 -2.643 1.00 66.19 103 LYS A N 1
ATOM 824 C CA . LYS A 1 103 ? -9.332 20.646 -2.697 1.00 66.19 103 LYS A CA 1
ATOM 825 C C . LYS A 1 103 ? -8.006 20.668 -3.464 1.00 66.19 103 LYS A C 1
ATOM 827 O O . LYS A 1 103 ? -7.757 21.643 -4.150 1.00 66.19 103 LYS A O 1
ATOM 832 N N . LYS A 1 104 ? -7.202 19.601 -3.392 1.00 60.16 104 LYS A N 1
ATOM 833 C CA . LYS A 1 104 ? -5.928 19.439 -4.127 1.00 60.16 104 LYS A CA 1
ATOM 834 C C . LYS A 1 104 ? -6.119 19.142 -5.626 1.00 60.16 104 LYS A C 1
ATOM 836 O O . LYS A 1 104 ? -5.156 19.137 -6.378 1.00 60.16 104 LYS A O 1
ATOM 841 N N . LEU A 1 105 ? -7.343 18.811 -6.039 1.00 45.25 105 LEU A N 1
ATOM 842 C CA . LEU A 1 105 ? -7.714 18.517 -7.428 1.00 45.25 105 LEU A CA 1
ATOM 843 C C . LEU A 1 105 ? -8.302 19.734 -8.154 1.00 45.25 105 LEU A C 1
ATOM 845 O O . LEU A 1 105 ? -8.295 19.761 -9.380 1.00 45.25 105 LEU A O 1
ATOM 849 N N . PHE A 1 106 ? -8.821 20.710 -7.404 1.00 53.25 106 PHE A N 1
ATOM 850 C CA . PHE A 1 106 ? -9.493 21.902 -7.934 1.00 53.25 106 PHE A CA 1
ATOM 851 C C . PHE A 1 106 ? -8.753 23.223 -7.633 1.00 53.25 106 PHE A C 1
ATOM 853 O O . PHE A 1 106 ? -9.242 24.280 -8.026 1.00 53.25 106 PHE A O 1
ATOM 860 N N . TYR A 1 107 ? -7.590 23.160 -6.977 1.00 42.94 107 TYR A N 1
ATOM 861 C CA . TYR A 1 107 ? -6.612 24.240 -6.785 1.00 42.94 107 TYR A CA 1
ATOM 862 C C . TYR A 1 107 ? -5.206 23.675 -6.975 1.00 42.94 107 TYR A C 1
ATOM 864 O O . TYR A 1 107 ? -4.349 24.423 -7.489 1.00 42.94 107 TYR A O 1
#

Foldseek 3Di:
DQVVVLVVLVVVVVVLVVQFFDPAQDEEDEDEQCLVCQPPPSVLVCLVCVNRSNYHYHYDHLDPVSHDLSNVLSDPDDDDDDRPDCPPPRVVVNVVSVVVSVVVVVD

Sequence (107 aa):
MKSVARFILQAIYNRMLAEGPSKRLNSYVVIDEAHKLSYDQTLTDLIREARKYGVGFILASQSVRDFATVVFENIGTKIALQLEGKMQSSWLKILEQQIKFLKKLFY

Radius of gyration: 14.99 Å; chains: 1; bounding box: 29×37×39 Å

Secondary structure (DSSP, 8-state):
-HHHHHHHHHHHHHHHHHH---SS--EEEEETTGGGTTT-HHHHHHHHHHGGGTEEEEE--S-GGGS-HHHHHH-S----PPPSS-HHHHHHHHHHHHHHHHHHHH-

pLDDT: mean 80.73, std 13.02, range [42.94, 95.38]